Protein 6N7O (pdb70)

Sequence (75 aa):
GSMRDKLLDFIIELSSQSSKQVVSKSSYVIDRLMMQVTKEDYGSMMRDKLLDFIIEELSQSSKQVVSKSSSYVIDDRLMMQVTK

Organism: NCBI:txid1075161

B-factor: mean 27.18, std 11.55, range [13.47, 80.41]

Foldseek 3Di:
DQLVVLVVVVVVVVVVDPDPDDDPVVVVVSNCVSPDDDD/DVLVVLVVVVVVVVVPDPDPDDDPVVVVVSNVVSVD

Secondary structure (DSSP, 8-state):
-HHHHHHHHHHHHHHHS--SEEEHHHHHHHHHHHT-/-HHHHHHHHHHHHHHHS--SEEEHHHHHHHHHHHT----

Nearest PDB structures (foldseek):
  6n7o-assembly1_B  TM=1.026E+00  e=1.177E-04  Bacillus phage pGIL01
  6n7o-assembly1_A  TM=9.862E-01  e=1.498E-03  Bacillus phage pGIL01
  6n7o-assembly1_A  TM=1.029E+00  e=2.800E-04  Bacillus phage pGIL01
  3thy-assembly1_A  TM=5.196E-01  e=2.468E+00  Homo sapiens

Structure (mmCIF, N/CA/C/O backbone):
data_6N7O
#
_entry.id   6N7O
#
_cell.length_a   39.690
_cell.length_b   44.700
_cell.length_c   46.300
_cell.angle_alpha   90.000
_cell.angle_beta   90.000
_cell.angle_gamma   90.000
#
_symmetry.space_group_name_H-M   'P 21 21 21'
#
loop_
_entity.id
_entity.typ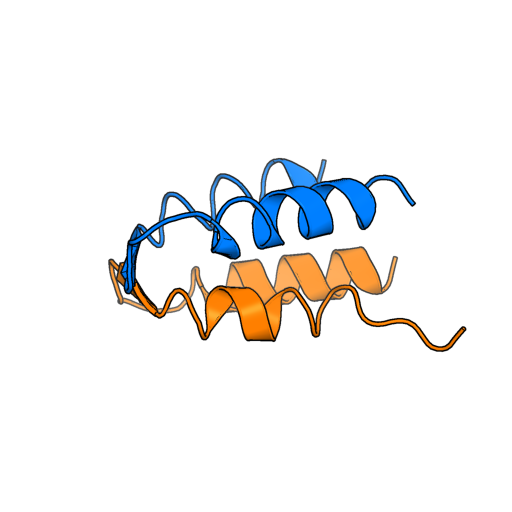e
_entity.pdbx_description
1 polymer 'GIL01 gp7'
2 non-polymer 'IODIDE ION'
3 water water
#
loop_
_atom_site.group_PDB
_atom_site.id
_atom_site.type_symbol
_atom_site.label_atom_id
_atom_site.label_alt_id
_atom_site.label_comp_id
_atom_site.label_asym_id
_atom_site.label_entity_id
_atom_site.label_seq_id
_atom_site.pdbx_PDB_ins_code
_atom_site.Cartn_x
_atom_site.Cartn_y
_atom_site.Cartn_z
_atom_site.occupancy
_atom_site.B_iso_or_equiv
_atom_site.auth_seq_id
_atom_site.auth_comp_id
_atom_site.auth_asym_id
_atom_site.auth_atom_id
_atom_site.pdbx_PDB_model_num
ATOM 1 N N . GLY A 1 1 ? 13.425 11.173 62.593 1.00 62.43 -1 GLY B N 1
ATOM 2 C CA . GLY A 1 1 ? 14.527 11.117 61.652 1.00 57.09 -1 GLY B CA 1
ATOM 3 C C . GLY A 1 1 ? 14.133 10.757 60.228 1.00 48.14 -1 GLY B C 1
ATOM 4 O O . GLY A 1 1 ? 13.360 11.467 59.583 1.00 32.98 -1 GLY B O 1
ATOM 5 N N . SER A 1 2 ? 14.674 9.639 59.741 1.00 40.76 0 SER B N 1
ATOM 6 C CA . SER A 1 2 ? 14.444 9.242 58.356 1.00 39.45 0 SER B CA 1
ATOM 7 C C . SER A 1 2 ? 12.976 8.930 58.106 1.00 29.39 0 SER B C 1
ATOM 8 O O . SER A 1 2 ? 12.415 9.353 57.090 1.00 27.09 0 SER B O 1
ATOM 11 N N . MET A 1 3 ? 12.328 8.197 59.017 1.00 30.46 1 MET B N 1
ATOM 12 C CA . MET A 1 3 ? 10.907 7.918 58.819 1.00 26.46 1 MET B CA 1
ATOM 13 C C . MET A 1 3 ? 10.088 9.206 58.799 1.00 28.32 1 MET B C 1
ATOM 14 O O . MET A 1 3 ? 9.176 9.359 57.973 1.00 21.52 1 MET B O 1
ATOM 19 N N . ARG A 1 4 ? 10.388 10.143 59.704 1.00 21.99 2 ARG B N 1
ATOM 20 C CA . ARG A 1 4 ? 9.650 11.403 59.717 1.00 19.70 2 ARG B CA 1
ATOM 21 C C . ARG A 1 4 ? 9.862 12.180 58.425 1.00 20.82 2 ARG B C 1
ATOM 22 O O . ARG A 1 4 ? 8.925 12.780 57.888 1.00 22.84 2 ARG B O 1
ATOM 30 N N . ASP A 1 5 ? 11.092 12.185 57.906 1.00 23.91 3 ASP B N 1
ATOM 31 C CA . ASP A 1 5 ? 11.334 12.870 56.643 1.00 23.26 3 ASP B CA 1
ATOM 32 C C . ASP A 1 5 ? 10.571 12.200 55.507 1.00 20.84 3 ASP B C 1
ATOM 33 O O . ASP A 1 5 ? 10.012 12.878 54.639 1.00 25.41 3 ASP B O 1
ATOM 38 N N . LYS A 1 6 ? 10.515 10.864 55.511 1.00 18.01 4 LYS B N 1
ATOM 39 C CA . LYS A 1 6 ? 9.741 10.168 54.486 1.00 18.33 4 LYS B CA 1
ATOM 40 C C . LYS A 1 6 ? 8.261 10.476 54.621 1.00 23.69 4 LYS B C 1
ATOM 41 O O . LYS A 1 6 ? 7.550 10.603 53.616 1.00 18.75 4 LYS B O 1
ATOM 47 N N . LEU A 1 7 ? 7.769 10.579 55.856 1.00 17.27 5 LEU B N 1
ATOM 48 C CA . LEU A 1 7 ? 6.367 10.926 56.045 1.00 17.53 5 LEU B CA 1
ATOM 49 C C . LEU A 1 7 ? 6.081 12.318 55.503 1.00 18.23 5 LEU B C 1
ATOM 50 O O . LEU A 1 7 ? 5.110 12.521 54.770 1.00 17.00 5 LEU B O 1
ATOM 55 N N . LEU A 1 8 ? 6.924 13.296 55.847 1.00 18.96 6 LEU B N 1
ATOM 56 C CA . LEU A 1 8 ? 6.725 14.645 55.329 1.00 18.05 6 LEU B CA 1
ATOM 57 C C . LEU A 1 8 ? 6.783 14.673 53.802 1.00 19.98 6 LEU B C 1
ATOM 58 O O . LEU A 1 8 ? 5.999 15.384 53.163 1.00 16.96 6 LEU B O 1
ATOM 63 N N . ASP A 1 9 ? 7.684 13.894 53.196 1.00 19.84 7 ASP B N 1
ATOM 64 C CA . ASP A 1 9 ? 7.727 13.868 51.734 1.00 23.62 7 ASP B CA 1
ATOM 65 C C . ASP A 1 9 ? 6.460 13.261 51.137 1.00 16.10 7 ASP B C 1
ATOM 66 O O . ASP A 1 9 ? 6.020 13.690 50.060 1.00 16.95 7 ASP B O 1
ATOM 71 N N . PHE A 1 10 ? 5.841 12.279 51.814 1.00 14.97 8 PHE B N 1
ATOM 72 C CA . PHE A 1 10 ? 4.564 11.766 51.330 1.00 17.52 8 PHE B CA 1
ATOM 73 C C . PHE A 1 10 ? 3.481 12.823 51.464 1.00 19.46 8 PHE B C 1
ATOM 74 O O . PHE A 1 10 ? 2.669 13.001 50.549 1.00 16.56 8 PHE B O 1
ATOM 82 N N . ILE A 1 11 ? 3.472 13.562 52.577 1.00 13.67 9 ILE B N 1
ATOM 83 C CA . ILE A 1 11 ? 2.521 14.661 52.723 1.00 13.86 9 ILE B CA 1
ATOM 84 C C . ILE A 1 11 ? 2.690 15.672 51.593 1.00 14.62 9 ILE B C 1
ATOM 85 O O . ILE A 1 11 ? 1.703 16.188 51.045 1.00 18.60 9 ILE B O 1
ATOM 90 N N . ILE A 1 12 ? 3.935 15.982 51.231 1.00 16.39 10 ILE B N 1
ATOM 91 C CA . ILE A 1 12 ? 4.177 16.911 50.126 1.00 14.39 10 ILE B CA 1
ATOM 92 C C . ILE A 1 12 ? 3.655 16.321 48.819 1.00 14.96 10 ILE B C 1
ATOM 93 O O . ILE A 1 12 ? 3.027 17.024 48.013 1.00 16.66 10 ILE B O 1
ATOM 98 N N . GLU A 1 13 ? 3.913 15.027 48.587 1.00 18.29 11 GLU B N 1
ATOM 99 C CA . GLU A 1 13 ? 3.405 14.374 47.383 1.00 13.90 11 GLU B CA 1
ATOM 100 C C . GLU A 1 13 ? 1.890 14.504 47.268 1.00 18.80 11 GLU B C 1
ATOM 101 O O . GLU A 1 13 ? 1.367 14.736 46.174 1.00 17.75 11 GLU B O 1
ATOM 107 N N . LEU A 1 14 ? 1.159 14.326 48.378 1.00 15.32 12 LEU B N 1
ATOM 108 C CA . LEU A 1 14 ? -0.284 14.532 48.345 1.00 19.40 12 LEU B CA 1
ATOM 109 C C . LEU A 1 14 ? -0.623 15.999 48.111 1.00 18.66 12 LEU B C 1
ATOM 110 O O . LEU A 1 14 ? -1.445 16.333 47.249 1.00 17.79 12 LEU B O 1
ATOM 115 N N . SER A 1 15 ? 0.034 16.891 48.847 1.00 16.65 13 SER B N 1
ATOM 116 C CA A SER A 1 15 ? -0.327 18.305 48.812 0.51 18.10 13 SER B CA 1
ATOM 117 C CA B SER A 1 15 ? -0.348 18.298 48.807 0.49 18.11 13 SER B CA 1
ATOM 118 C C . SER A 1 15 ? -0.112 18.918 47.436 1.00 26.33 13 SER B C 1
ATOM 119 O O . SER A 1 15 ? -0.842 19.832 47.040 1.00 19.66 13 SER B O 1
ATOM 124 N N . GLN A 1 16 ? 0.884 18.434 46.695 1.00 17.84 14 GLN B N 1
ATOM 125 C CA . GLN A 1 16 ? 1.208 19.046 45.413 1.00 20.02 14 GLN B CA 1
ATOM 126 C C . GLN A 1 16 ? 0.258 18.623 44.301 1.00 22.14 14 GLN B C 1
ATOM 127 O O . GLN A 1 16 ? 0.232 19.275 43.256 1.00 24.53 14 GLN B O 1
ATOM 133 N N . SER A 1 17 ? -0.509 17.554 44.504 1.00 19.70 15 SER B N 1
ATOM 134 C CA . SER A 1 17 ? -1.468 17.053 43.525 1.00 20.18 15 SER B CA 1
ATOM 135 C C . SER A 1 17 ? -2.733 17.904 43.533 1.00 19.92 15 SER B C 1
ATOM 136 O O . SER A 1 17 ? -3.132 18.446 44.565 1.00 23.85 15 SER B O 1
ATOM 139 N N . SER A 1 18 ? -3.360 18.040 42.367 1.00 22.49 16 SER B N 1
ATOM 140 C CA . SER A 1 18 ? -4.652 18.713 42.301 1.00 27.79 16 SER B CA 1
ATOM 141 C C . SER A 1 18 ? -5.820 17.773 42.588 1.00 33.41 16 SER B C 1
ATOM 142 O O . SER A 1 18 ? -6.977 18.217 42.561 1.00 27.45 16 SER B O 1
ATOM 145 N N . LYS A 1 19 ? -5.555 16.500 42.868 1.00 26.17 17 LYS B N 1
ATOM 146 C CA . LYS A 1 19 ? -6.643 15.558 43.086 1.00 20.72 17 LYS B CA 1
ATOM 147 C C . LYS A 1 19 ? -7.312 15.826 44.424 1.00 21.27 17 LYS B C 1
ATOM 148 O O . LYS A 1 19 ? -6.659 16.190 45.400 1.00 36.76 17 LYS B O 1
ATOM 154 N N . GLN A 1 20 ? -8.627 15.643 44.455 1.00 22.33 18 GLN B N 1
ATOM 155 C CA . GLN A 1 20 ? -9.424 15.826 45.662 1.00 19.43 18 GLN B CA 1
ATOM 156 C C . GLN A 1 20 ? -9.616 14.540 46.453 1.00 20.29 18 GLN B C 1
ATOM 157 O O . GLN A 1 20 ? -9.811 14.593 47.673 1.00 22.77 18 GLN B O 1
ATOM 163 N N . VAL A 1 21 ? -9.622 13.394 45.773 1.00 19.34 19 VAL B N 1
ATOM 164 C CA . VAL A 1 21 ? -9.666 12.084 46.399 1.00 15.42 19 VAL B CA 1
ATOM 165 C C . VAL A 1 21 ? -8.502 11.287 45.839 1.00 20.33 19 VAL B C 1
ATOM 166 O O . VAL A 1 21 ? -7.996 11.560 44.748 1.00 24.50 19 VAL B O 1
ATOM 170 N N . VAL A 1 22 ? -8.064 10.295 46.602 1.00 21.53 20 VAL B N 1
ATOM 171 C CA . VAL A 1 22 ? -6.914 9.493 46.211 1.00 20.22 20 VAL B CA 1
ATOM 172 C C . VAL A 1 22 ? -7.225 8.031 46.463 1.00 18.16 20 VAL B C 1
ATOM 173 O O . VAL A 1 22 ? -8.043 7.687 47.321 1.00 19.34 20 VAL B O 1
ATOM 177 N N . SER A 1 23 ? -6.546 7.173 45.711 1.00 21.00 21 SER B N 1
ATOM 178 C CA . SER A 1 23 ? -6.729 5.739 45.857 1.00 20.16 21 SER B CA 1
ATOM 179 C C . SER A 1 23 ? -6.309 5.295 47.254 1.00 17.71 21 SER B C 1
ATOM 180 O O . SER A 1 23 ? -5.189 5.563 47.690 1.00 16.70 21 SER B O 1
ATOM 183 N N . LYS A 1 24 ? -7.209 4.592 47.949 1.00 18.06 22 LYS B N 1
ATOM 184 C CA . LYS A 1 24 ? -6.879 4.110 49.286 1.00 20.17 22 LYS B CA 1
ATOM 185 C C . LYS A 1 24 ? -5.730 3.109 49.237 1.00 16.81 22 LYS B C 1
ATOM 186 O O . LYS A 1 24 ? -4.832 3.132 50.087 1.00 17.77 22 LYS B O 1
ATOM 192 N N . SER A 1 25 ? -5.760 2.202 48.259 1.00 17.98 23 SER B N 1
ATOM 193 C CA A SER A 1 25 ? -4.675 1.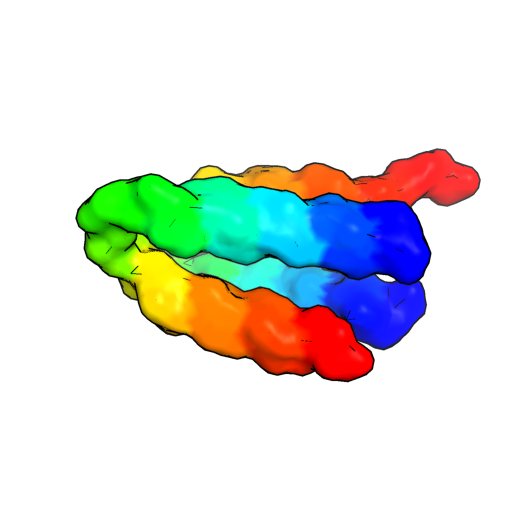236 48.112 0.46 23.25 23 SER B CA 1
ATOM 194 C CA B SER A 1 25 ? -4.675 1.236 48.134 0.54 23.25 23 SER B CA 1
ATOM 195 C C . SER A 1 25 ? -3.333 1.935 47.937 1.00 22.49 23 SER B C 1
ATOM 196 O O . SER A 1 25 ? -2.311 1.488 48.474 1.00 17.77 23 SER B O 1
ATOM 201 N N . TYR A 1 26 ? -3.314 3.038 47.176 1.00 19.08 24 TYR B N 1
ATOM 202 C CA . TYR A 1 26 ? -2.072 3.785 47.000 1.00 18.12 24 TYR B CA 1
ATOM 203 C C . TYR A 1 26 ? -1.590 4.384 48.318 1.00 17.65 24 TYR B C 1
ATOM 204 O O . TYR A 1 26 ? -0.395 4.323 48.629 1.00 18.53 24 TYR B O 1
ATOM 213 N N . VAL A 1 27 ? -2.497 5.005 49.082 1.00 14.50 25 VAL B N 1
ATOM 214 C CA . VAL A 1 27 ? -2.109 5.570 50.378 1.00 13.47 25 VAL B CA 1
ATOM 215 C C . VAL A 1 27 ? -1.521 4.482 51.266 1.00 17.16 25 VAL B C 1
ATOM 216 O O . VAL A 1 27 ? -0.481 4.667 51.906 1.00 17.47 25 VAL B O 1
ATOM 220 N N . ILE A 1 28 ? -2.178 3.326 51.311 1.00 15.48 26 ILE B N 1
ATOM 221 C CA . ILE A 1 28 ? -1.680 2.229 52.138 1.00 16.17 26 ILE B CA 1
ATOM 222 C C . ILE A 1 28 ? -0.301 1.787 51.663 1.00 21.46 26 ILE B C 1
ATOM 223 O O . ILE A 1 28 ? 0.619 1.604 52.468 1.00 19.58 26 ILE B O 1
ATOM 228 N N . ASP A 1 29 ? -0.139 1.602 50.348 1.00 16.60 27 ASP B N 1
ATOM 229 C CA . ASP A 1 29 ? 1.164 1.209 49.813 1.00 17.83 27 ASP B CA 1
ATOM 230 C C . ASP A 1 29 ? 2.245 2.196 50.237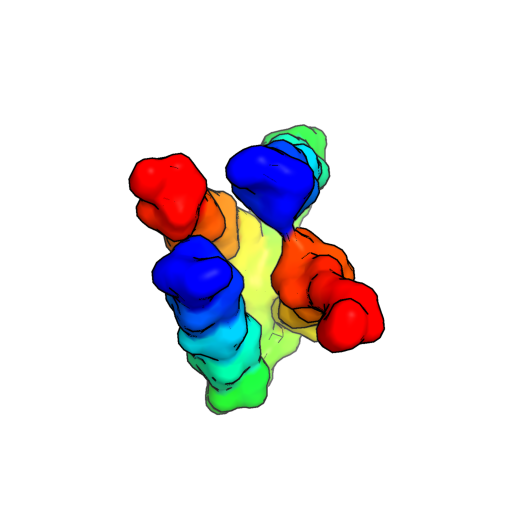 1.00 19.14 27 ASP B C 1
ATOM 231 O O . ASP A 1 29 ? 3.330 1.794 50.664 1.00 17.79 27 ASP B O 1
ATOM 236 N N . ARG A 1 30 ? 1.963 3.496 50.126 1.00 18.20 28 ARG B N 1
ATOM 237 C CA . ARG A 1 30 ? 2.989 4.494 50.436 1.00 19.23 28 ARG B CA 1
ATOM 238 C C . ARG A 1 30 ? 3.330 4.503 51.923 1.00 16.33 28 ARG B C 1
ATOM 239 O O . ARG A 1 30 ? 4.505 4.650 52.298 1.00 19.44 28 ARG B O 1
ATOM 247 N N . LEU A 1 31 ? 2.318 4.379 52.786 1.00 17.50 29 LEU B N 1
ATOM 248 C CA . LEU A 1 31 ? 2.577 4.381 54.221 1.00 18.05 29 LEU B CA 1
ATOM 249 C C . LEU A 1 31 ? 3.350 3.132 54.635 1.00 21.74 29 LEU B C 1
ATOM 250 O O . LEU A 1 31 ? 4.188 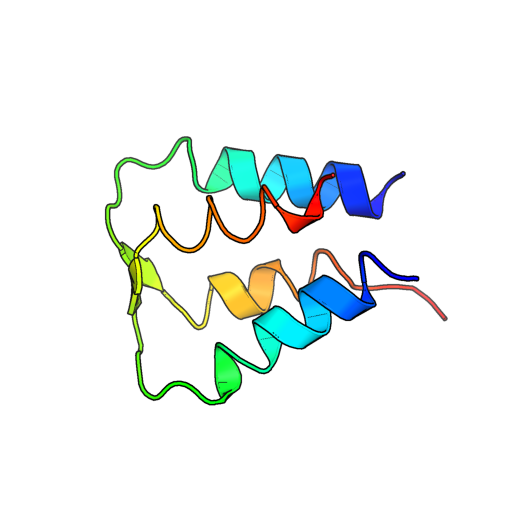3.187 55.541 1.00 17.00 29 LEU B O 1
ATOM 255 N N A MET A 1 32 ? 3.094 1.996 53.987 0.63 23.59 30 MET B N 1
ATOM 256 N N B MET A 1 32 ? 3.064 1.994 53.994 0.37 23.48 30 MET B N 1
ATOM 257 C CA A MET A 1 32 ? 3.909 0.826 54.276 0.63 23.03 30 MET B CA 1
ATOM 258 C CA B MET A 1 32 ? 3.874 0.802 54.206 0.37 23.08 30 MET B CA 1
ATOM 259 C C A MET A 1 32 ? 5.349 1.039 53.841 0.63 24.09 30 MET B C 1
ATOM 260 C C B MET A 1 32 ? 5.329 1.070 53.857 0.37 24.04 30 MET B C 1
ATOM 261 O O A MET A 1 32 ? 6.272 0.535 54.490 0.63 24.80 30 MET B O 1
ATOM 262 O O B MET A 1 32 ? 6.240 0.632 54.569 0.37 24.76 30 MET B O 1
ATOM 271 N N . GLN A 1 33 ? 5.566 1.804 52.768 1.00 20.67 31 GLN B N 1
ATOM 272 C CA . GLN A 1 33 ? 6.927 2.176 52.410 1.00 17.42 31 GLN B CA 1
ATOM 273 C C . GLN A 1 33 ? 7.534 3.105 53.451 1.00 21.19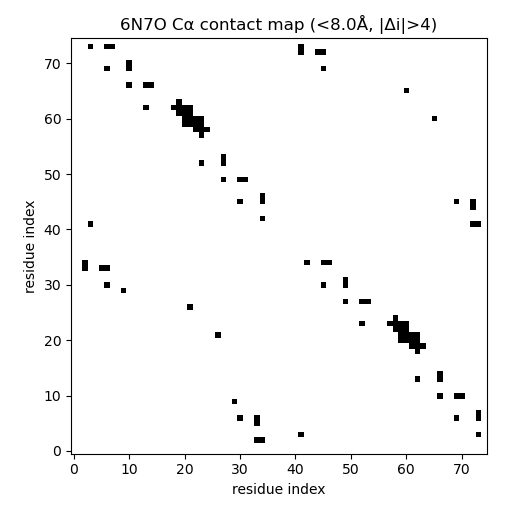 31 GLN B C 1
ATOM 274 O O . GLN A 1 33 ? 8.706 2.963 53.811 1.00 26.78 31 GLN B O 1
ATOM 280 N N . VAL A 1 34 ? 6.747 4.059 53.949 1.00 21.83 32 VAL B N 1
ATOM 281 C CA . VAL A 1 34 ? 7.267 5.015 54.925 1.00 22.80 32 VAL B CA 1
ATOM 282 C C . VAL A 1 34 ? 7.693 4.304 56.202 1.00 24.59 32 VAL B C 1
ATOM 283 O O . VAL A 1 34 ? 8.729 4.633 56.802 1.00 26.19 32 VAL B O 1
ATOM 287 N N . THR A 1 35 ? 6.922 3.307 56.627 1.00 22.49 33 THR B N 1
ATOM 288 C CA . THR A 1 35 ? 7.177 2.625 57.889 1.00 19.64 33 THR B CA 1
ATOM 289 C C . THR A 1 35 ? 8.141 1.452 57.758 1.00 22.77 33 THR B C 1
ATOM 290 O O . THR A 1 35 ? 8.448 0.825 58.774 1.00 25.99 33 THR B O 1
ATOM 294 N N . LYS A 1 36 ? 8.614 1.143 56.552 1.00 20.98 34 LYS B N 1
ATOM 295 C CA . LYS A 1 36 ? 9.433 -0.047 56.339 1.00 27.47 34 LYS B CA 1
ATOM 296 C C . LYS A 1 36 ? 10.779 0.105 57.033 1.00 38.62 34 LYS B C 1
ATOM 297 O O . LYS A 1 36 ? 11.412 1.164 56.958 1.00 31.53 34 LYS B O 1
ATOM 303 N N . GLU A 1 37 ? 11.210 -0.954 57.716 1.00 33.15 35 GLU B N 1
ATOM 304 C CA . GLU A 1 37 ? 12.484 -1.038 58.413 1.00 47.33 35 GLU B CA 1
ATOM 305 C C . GLU A 1 37 ? 13.255 -2.258 57.914 1.00 51.96 35 GLU B C 1
ATOM 306 O O . GLU A 1 37 ? 12.770 -3.034 57.086 1.00 44.48 35 GLU B O 1
ATOM 312 N N . ASP A 1 38 ? 14.470 -2.433 58.436 1.00 63.18 36 ASP B N 1
ATOM 313 C CA . ASP A 1 38 ? 15.344 -3.513 57.995 1.00 61.97 36 ASP B CA 1
ATOM 314 C C . ASP A 1 38 ? 15.378 -4.705 58.946 1.00 48.57 36 ASP B C 1
ATOM 315 O O . ASP A 1 38 ? 15.808 -5.789 58.533 1.00 54.31 36 ASP B O 1
ATOM 320 N N . TYR A 1 39 ? 14.912 -4.539 60.182 1.00 49.94 37 TYR B N 1
ATOM 321 C CA . TYR A 1 39 ? 15.036 -5.556 61.239 1.00 73.77 37 TYR B CA 1
ATOM 322 C C . TYR A 1 39 ? 16.505 -5.931 61.460 1.00 65.75 37 TYR B C 1
ATOM 323 O O . TYR A 1 39 ? 17.400 -5.095 61.313 1.00 73.60 37 TYR B O 1
ATOM 332 N N . GLY B 1 1 ? 9.185 3.746 66.557 0.63 56.61 -1 GLY A N 1
ATOM 333 C CA . GLY B 1 1 ? 8.428 3.699 67.796 0.63 54.53 -1 GLY A CA 1
ATOM 334 C C . GLY B 1 1 ? 7.000 4.203 67.688 0.63 35.10 -1 GLY A C 1
ATOM 335 O O . GLY B 1 1 ? 6.164 3.600 67.018 0.63 25.79 -1 GLY A O 1
ATOM 336 N N . SER B 1 2 ? 6.714 5.328 68.348 1.00 39.23 0 SER A N 1
ATOM 337 C CA . SER B 1 2 ? 5.335 5.799 68.410 1.00 37.41 0 SER A CA 1
ATOM 338 C C . SER B 1 2 ? 4.839 6.278 67.051 1.00 30.40 0 SER A C 1
ATOM 339 O O . SER B 1 2 ? 3.691 6.005 66.686 1.00 33.61 0 SER A O 1
ATOM 342 N N . MET B 1 3 ? 5.667 7.010 66.294 1.00 33.42 1 MET A N 1
ATOM 343 C CA A MET B 1 3 ? 5.244 7.430 64.964 0.26 32.09 1 MET A CA 1
ATOM 344 C CA B MET B 1 3 ? 5.252 7.428 64.954 0.74 32.08 1 MET A CA 1
ATOM 345 C C . MET B 1 3 ? 4.934 6.223 64.085 1.00 26.05 1 MET A C 1
ATOM 346 O O . MET B 1 3 ? 3.940 6.221 63.352 1.00 27.80 1 MET A O 1
ATOM 355 N N . ARG B 1 4 ? 5.766 5.186 64.160 1.00 26.93 2 ARG A N 1
ATOM 356 C CA . ARG B 1 4 ? 5.487 3.976 63.406 1.00 23.68 2 ARG A CA 1
ATOM 357 C C . ARG B 1 4 ? 4.198 3.326 63.885 1.00 25.23 2 ARG A C 1
ATOM 358 O O . ARG B 1 4 ? 3.359 2.918 63.076 1.00 23.19 2 ARG A O 1
ATOM 366 N N . ASP B 1 5 ? 4.008 3.249 65.202 1.00 24.22 3 ASP A N 1
ATOM 367 C CA . ASP B 1 5 ? 2.766 2.699 65.730 1.00 23.35 3 ASP A CA 1
ATOM 368 C C . ASP B 1 5 ? 1.559 3.490 65.237 1.00 23.04 3 ASP A C 1
ATOM 369 O O . ASP B 1 5 ? 0.559 2.898 64.818 1.00 19.50 3 ASP A O 1
ATOM 374 N N . LYS B 1 6 ? 1.635 4.829 65.257 1.00 23.34 4 LYS A N 1
ATOM 375 C CA . LYS B 1 6 ? 0.490 5.637 64.839 1.00 21.12 4 LYS A CA 1
ATOM 376 C C . LYS B 1 6 ? 0.183 5.453 63.357 1.00 16.16 4 LYS A C 1
ATOM 377 O O . LYS B 1 6 ? -0.986 5.472 62.947 1.00 23.30 4 LYS A O 1
ATOM 383 N N . LEU B 1 7 ? 1.219 5.297 62.529 1.00 18.02 5 LEU A N 1
ATOM 384 C CA . LEU B 1 7 ? 0.987 5.094 61.107 1.00 21.74 5 LEU A CA 1
ATOM 385 C C . LEU B 1 7 ? 0.416 3.713 60.837 1.00 24.26 5 LEU A C 1
ATOM 386 O O . LEU B 1 7 ? -0.492 3.567 60.004 1.00 19.64 5 LEU A O 1
ATOM 391 N N . LEU B 1 8 ? 0.958 2.685 61.504 1.00 19.66 6 LEU A N 1
ATOM 392 C CA . LEU B 1 8 ? 0.357 1.353 61.429 1.00 20.68 6 LEU A CA 1
ATOM 393 C C . LEU B 1 8 ? -1.110 1.389 61.829 1.00 16.52 6 LEU A C 1
ATOM 394 O O . LEU B 1 8 ? -1.942 0.736 61.195 1.00 18.41 6 LEU A O 1
ATOM 399 N N . ASP B 1 9 ? -1.455 2.155 62.871 1.00 20.12 7 ASP A N 1
ATOM 400 C CA . ASP B 1 9 ? -2.861 2.261 63.256 1.00 19.29 7 ASP A CA 1
ATOM 401 C C . ASP B 1 9 ? -3.691 2.846 62.127 1.00 22.22 7 ASP A C 1
ATOM 402 O O . ASP B 1 9 ? -4.827 2.413 61.884 1.00 19.66 7 ASP A O 1
ATOM 407 N N . PHE B 1 10 ? -3.153 3.861 61.447 1.00 21.01 8 PHE A N 1
ATOM 408 C CA . PHE B 1 10 ? -3.886 4.483 60.354 1.00 17.16 8 PHE A CA 1
ATOM 409 C C . PHE B 1 10 ? -4.027 3.512 59.183 1.00 16.71 8 PHE A C 1
ATOM 410 O O . PHE B 1 10 ? -5.099 3.438 58.567 1.00 16.83 8 PHE A O 1
ATOM 418 N N . ILE B 1 11 ? -2.958 2.758 58.873 1.00 16.63 9 ILE A N 1
ATOM 419 C CA . ILE B 1 11 ? -3.022 1.742 57.821 1.00 14.43 9 ILE A CA 1
ATOM 420 C C . ILE B 1 11 ? -4.114 0.735 58.127 1.00 15.80 9 ILE A C 1
ATOM 421 O O . ILE B 1 11 ? -4.876 0.325 57.240 1.00 16.96 9 ILE A O 1
ATOM 426 N N . ILE B 1 12 ? -4.200 0.308 59.386 1.00 16.76 10 ILE A N 1
ATOM 427 C CA . ILE B 1 12 ? -5.223 -0.660 59.764 1.00 14.98 10 ILE A CA 1
ATOM 428 C C . ILE B 1 12 ? -6.613 -0.055 59.614 1.00 16.03 10 ILE A C 1
ATOM 429 O O . ILE B 1 12 ? -7.531 -0.708 59.101 1.00 18.80 10 ILE A O 1
ATOM 434 N N . GLU B 1 13 ? -6.785 1.205 60.025 1.00 18.22 11 GLU A N 1
ATOM 435 C CA A GLU B 1 13 ? -8.073 1.882 59.868 0.50 17.46 11 GLU A CA 1
ATOM 436 C CA B GLU B 1 13 ? -8.077 1.872 59.869 0.50 17.46 11 GLU A CA 1
ATOM 437 C C . GLU B 1 13 ? -8.489 1.935 58.405 1.00 18.57 11 GLU A C 1
ATOM 438 O O . GLU B 1 13 ? -9.624 1.595 58.050 1.00 21.01 11 GLU A O 1
ATOM 449 N N . LEU B 1 14 ? -7.588 2.395 57.542 1.00 20.86 12 LEU A N 1
ATOM 450 C CA . LEU B 1 14 ? -7.874 2.402 56.114 1.00 17.44 12 LEU A CA 1
ATOM 451 C C . LEU B 1 14 ? -8.209 1.003 55.615 1.00 19.77 12 LEU A C 1
ATOM 452 O O . LEU B 1 14 ? -9.152 0.821 54.838 1.00 22.46 12 LEU A O 1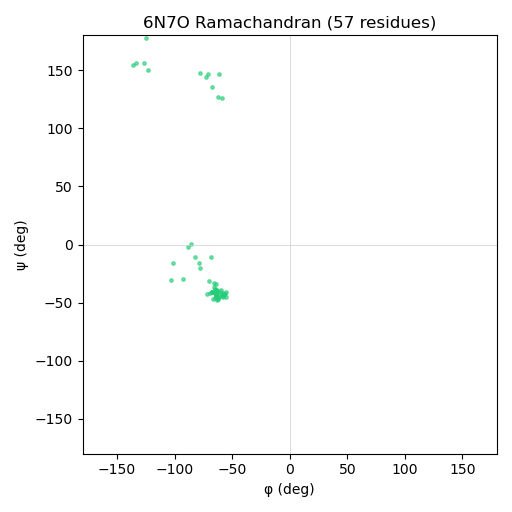
ATOM 457 N N . SER B 1 15 ? -7.452 0.000 56.067 1.00 19.14 13 SER A N 1
ATOM 458 C CA . SER B 1 15 ? -7.645 -1.368 55.596 1.00 19.23 13 SER A CA 1
ATOM 459 C C . SER B 1 15 ? -9.011 -1.911 55.984 1.00 19.99 13 SER A C 1
ATOM 460 O O . SER B 1 15 ? -9.598 -2.698 55.234 1.00 24.27 13 SER A O 1
ATOM 463 N N . GLN B 1 16 ? -9.530 -1.507 57.141 1.00 23.52 14 GLN A N 1
ATOM 464 C CA . GLN B 1 16 ? -10.850 -1.938 57.577 1.00 20.99 14 GLN A CA 1
ATOM 465 C C . GLN B 1 16 ? -11.973 -1.190 56.881 1.00 28.07 14 GLN A C 1
ATOM 466 O O . GLN B 1 16 ? -13.103 -1.690 56.851 1.00 24.43 14 GLN A O 1
ATOM 472 N N . SER B 1 17 ? -11.691 -0.023 56.315 1.00 21.96 15 SER A N 1
ATOM 473 C CA . SER B 1 17 ? -12.723 0.739 55.632 1.00 21.75 15 SER A CA 1
ATOM 474 C C . SER B 1 17 ? -13.110 0.049 54.334 1.00 23.40 15 SER A C 1
ATOM 475 O O . SER B 1 17 ? -12.284 -0.590 53.676 1.00 24.40 15 SER A O 1
ATOM 478 N N . SER B 1 18 ? -14.388 0.172 53.970 1.00 24.35 16 SER A N 1
ATOM 479 C CA . SER B 1 18 ? -14.840 -0.346 52.690 1.00 22.59 16 SER A CA 1
ATOM 480 C C . SER B 1 18 ? -14.568 0.614 51.539 1.00 22.89 16 SER A C 1
ATOM 481 O O . SER B 1 18 ? -14.702 0.206 50.381 1.00 25.71 16 SER A O 1
ATOM 484 N N . LYS B 1 19 ? -14.169 1.852 51.832 1.00 26.00 17 LYS A N 1
ATOM 485 C CA . LYS B 1 19 ? -13.879 2.837 50.794 1.00 23.49 17 LYS A CA 1
ATOM 486 C C . LYS B 1 19 ? -12.740 2.376 49.890 1.00 19.82 17 LYS A C 1
ATOM 487 O O . LYS B 1 19 ? -11.798 1.698 50.321 1.00 22.48 17 LYS A O 1
ATOM 493 N N . GLN B 1 20 ? -12.829 2.765 48.622 1.00 19.95 18 GLN A N 1
ATOM 494 C CA . GLN B 1 20 ? -11.767 2.560 47.652 1.00 16.18 18 GLN A CA 1
ATOM 495 C C . GLN B 1 20 ? -10.985 3.830 47.362 1.00 16.88 18 GLN A C 1
ATOM 496 O O . GLN B 1 20 ? -9.805 3.750 47.021 1.00 19.30 18 GLN A O 1
ATOM 502 N N . VAL B 1 21 ? -11.627 4.995 47.445 1.00 16.96 19 VAL A N 1
ATOM 503 C CA . VAL B 1 21 ? -10.939 6.276 47.370 1.00 15.96 19 VAL A CA 1
ATOM 504 C C . VAL B 1 21 ? -11.279 7.042 48.638 1.00 19.52 19 VAL A C 1
ATOM 505 O O . VAL B 1 21 ? -12.355 6.859 49.216 1.00 18.33 19 VAL A O 1
ATOM 509 N N . VAL B 1 22 ? -10.350 7.891 49.085 1.00 18.93 20 VAL A N 1
ATOM 510 C CA . VAL B 1 22 ? -10.534 8.626 50.326 1.00 21.09 20 VAL A CA 1
ATOM 511 C C . VAL B 1 22 ? -10.172 10.084 50.100 1.00 20.41 20 V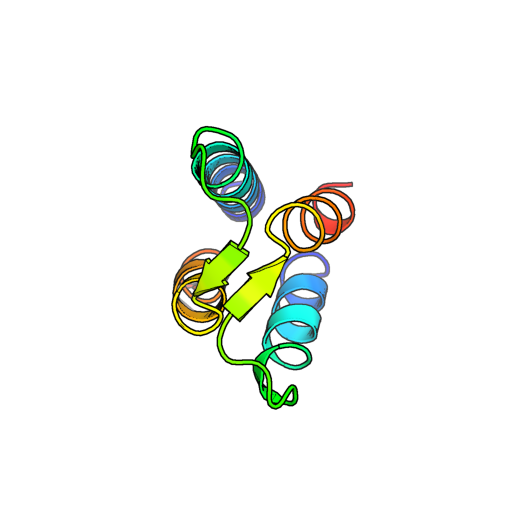AL A C 1
ATOM 512 O O . VAL B 1 22 ? -9.401 10.424 49.200 1.00 17.30 20 VAL A O 1
ATOM 516 N N . SER B 1 23 ? -10.742 10.942 50.943 1.00 21.53 21 SER A N 1
ATOM 517 C CA . SER B 1 23 ? -10.473 12.374 50.865 1.00 19.88 21 SER A CA 1
ATOM 518 C C . SER B 1 23 ? -8.986 12.659 51.039 1.00 15.48 21 SER A C 1
ATOM 519 O O . SER B 1 23 ? -8.374 12.278 52.046 1.00 17.42 21 SER A O 1
ATOM 522 N N . LYS B 1 24 ? -8.406 13.388 50.088 1.00 16.99 22 LYS A N 1
ATOM 523 C CA . LYS B 1 24 ? -6.995 13.722 50.229 1.00 16.51 22 LYS A CA 1
ATOM 524 C C . LYS B 1 24 ? -6.770 14.650 51.415 1.00 18.94 22 LYS A C 1
ATOM 525 O O . LYS B 1 24 ? -5.791 14.489 52.152 1.00 20.39 22 LYS A O 1
ATOM 531 N N A SER B 1 25 ? -7.664 15.623 51.612 0.25 18.98 23 SER A N 1
ATOM 532 N N B SER B 1 25 ? -7.664 15.625 51.605 0.35 18.93 23 SER A N 1
ATOM 533 N N C SER B 1 25 ? -7.662 15.621 51.626 0.40 18.92 23 SER A N 1
ATOM 534 C CA A SER B 1 25 ? -7.537 16.522 52.756 0.25 21.39 23 SER A CA 1
ATOM 535 C CA B SER B 1 25 ? -7.554 16.524 52.750 0.35 21.38 23 SER A CA 1
ATOM 536 C CA C SER B 1 25 ? -7.485 16.519 52.763 0.40 21.39 23 SER A CA 1
ATOM 537 C C A SER B 1 25 ? -7.550 15.747 54.066 0.25 21.56 23 SER A C 1
ATOM 538 C C B SER B 1 25 ? -7.549 15.745 54.058 0.35 21.56 23 SER A C 1
ATOM 539 C C C SER B 1 25 ? -7.558 15.758 54.082 0.40 21.56 23 SER A C 1
ATOM 540 O O A SER B 1 25 ? -6.796 16.065 54.995 0.25 20.26 23 SER A O 1
ATOM 541 O O B SER B 1 25 ? -6.779 16.056 54.975 0.35 20.24 23 SER A O 1
ATOM 542 O O C SER B 1 25 ? -6.844 16.095 55.034 0.40 20.21 23 SER A O 1
ATOM 549 N N . TYR B 1 26 ? -8.396 14.721 54.155 1.00 18.37 24 TYR A N 1
ATOM 550 C CA . TYR B 1 26 ? -8.466 13.925 55.373 1.00 18.37 24 TYR A CA 1
ATOM 551 C C . TYR B 1 26 ? -7.158 13.202 55.634 1.00 22.49 24 TYR A C 1
ATOM 552 O O . TYR B 1 26 ? -6.675 13.171 56.776 1.00 19.62 24 TYR A O 1
ATOM 561 N N . VAL B 1 27 ? -6.571 12.601 54.590 1.00 16.65 25 VAL A N 1
ATOM 562 C CA . VAL B 1 27 ? -5.312 11.881 54.756 1.00 14.45 25 VAL A CA 1
ATOM 563 C C . VAL B 1 27 ? -4.228 12.848 55.205 1.00 14.54 25 VAL A C 1
ATOM 564 O O . VAL B 1 27 ? -3.480 12.578 56.151 1.00 16.85 25 VAL A O 1
ATOM 568 N N . ILE B 1 28 ? -4.149 14.007 54.544 1.00 16.30 26 ILE A N 1
ATOM 569 C CA . ILE B 1 28 ? -3.105 14.971 54.876 1.00 16.19 26 ILE A CA 1
ATOM 570 C C . ILE B 1 28 ? -3.249 15.428 56.321 1.00 17.62 26 ILE A C 1
ATOM 571 O O . ILE B 1 28 ? -2.265 15.483 57.076 1.00 19.73 26 ILE A O 1
ATOM 5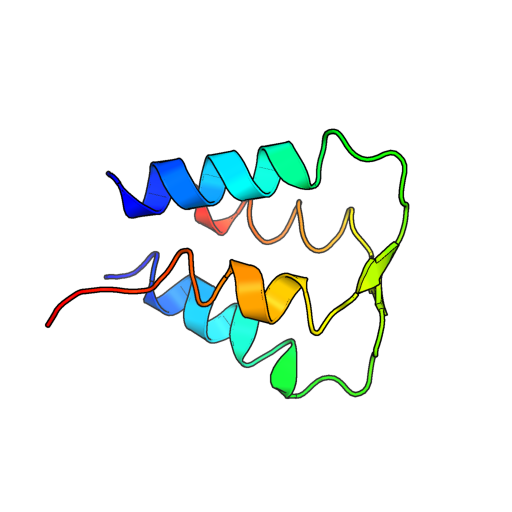76 N N . ASP B 1 29 ? -4.475 15.736 56.737 1.00 18.27 27 ASP A N 1
ATOM 577 C CA A ASP B 1 29 ? -4.691 16.160 58.117 0.57 21.17 27 ASP A CA 1
ATOM 578 C CA B ASP B 1 29 ? -4.711 16.150 58.117 0.43 21.20 27 ASP A CA 1
ATOM 579 C C . ASP B 1 29 ? -4.268 15.074 59.099 1.00 20.93 27 ASP A C 1
ATOM 580 O O . ASP B 1 29 ? -3.616 15.366 60.112 1.00 21.58 27 ASP A O 1
ATOM 589 N N . ARG B 1 30 ? -4.627 13.813 58.824 1.00 18.26 28 ARG A N 1
ATOM 590 C CA . ARG B 1 30 ? -4.262 12.727 59.733 1.00 18.41 28 ARG A CA 1
ATOM 591 C C . ARG B 1 30 ? -2.749 12.571 59.816 1.00 22.15 28 ARG A C 1
ATOM 592 O O . ARG B 1 30 ? -2.189 12.424 60.910 1.00 19.83 28 ARG A O 1
ATOM 600 N N . LEU B 1 31 ? -2.073 12.598 58.657 1.00 16.24 29 LEU A N 1
ATOM 601 C CA . LEU B 1 31 ? -0.624 12.430 58.633 1.00 18.19 29 LEU A CA 1
ATOM 602 C C . LEU B 1 31 ? 0.091 13.603 59.299 1.00 16.37 29 LEU A C 1
ATOM 603 O O . LEU B 1 31 ? 1.112 13.410 59.974 1.00 20.22 29 LEU A O 1
ATOM 608 N N A MET B 1 32 ? -0.422 14.826 59.117 0.44 17.99 30 MET A N 1
ATOM 609 N N B MET B 1 32 ? -0.421 14.824 59.113 0.56 17.97 30 MET A N 1
ATOM 610 C CA A MET B 1 32 ? 0.186 15.983 59.773 0.44 19.68 30 MET A CA 1
ATOM 611 C CA B MET B 1 32 ? 0.180 15.976 59.779 0.56 19.66 30 MET A CA 1
ATOM 612 C C A MET B 1 32 ? 0.087 15.875 61.285 0.44 19.02 30 MET A C 1
ATOM 613 C C B MET B 1 32 ? 0.113 15.826 61.286 0.56 18.97 30 MET A C 1
ATOM 614 O O A MET B 1 32 ? 0.976 16.346 62.003 0.44 23.87 30 MET A O 1
ATOM 615 O O B MET B 1 32 ? 1.039 16.222 62.003 0.56 23.92 30 MET A O 1
ATOM 624 N N . GLN B 1 33 ? -0.986 15.268 61.790 1.00 20.46 31 GLN A N 1
ATOM 625 C CA . GLN B 1 33 ? -1.099 15.063 63.228 1.00 25.08 31 GLN A CA 1
ATOM 626 C C . GLN B 1 33 ? 0.010 14.137 63.711 1.00 31.49 31 GLN A C 1
ATOM 627 O O . GLN B 1 33 ? 0.581 14.347 64.786 1.00 29.28 31 GLN A O 1
ATOM 633 N N . VAL B 1 34 ? 0.384 13.157 62.884 1.00 22.44 32 VAL A N 1
ATOM 634 C CA . VAL B 1 34 ? 1.414 12.189 63.254 1.00 21.57 32 VAL A CA 1
ATOM 635 C C . VAL B 1 34 ? 2.801 12.837 63.300 1.00 28.11 32 VAL A C 1
ATOM 636 O O . VAL B 1 34 ? 3.652 12.426 64.098 1.00 30.61 32 VAL A O 1
ATOM 640 N N . THR B 1 35 ? 3.057 13.856 62.467 1.00 21.96 33 THR A N 1
ATOM 641 C CA . THR B 1 35 ? 4.374 14.490 62.429 1.00 18.23 33 THR A CA 1
ATOM 642 C C . THR B 1 35 ? 4.704 15.279 63.690 1.00 28.82 33 THR A C 1
ATOM 643 O O . THR B 1 35 ? 5.856 15.698 63.847 1.00 32.09 33 THR A O 1
ATOM 647 N N . LYS B 1 36 ? 3.737 15.500 64.571 1.00 34.78 34 LYS A N 1
ATOM 648 C CA . LYS B 1 36 ? 3.997 16.220 65.816 1.00 41.32 34 LYS A CA 1
ATOM 649 C C . LYS B 1 36 ? 4.763 15.349 66.808 1.00 40.70 34 LYS A C 1
ATOM 650 O O . LYS B 1 36 ? 5.949 15.570 67.053 1.00 56.61 34 LYS A O 1
#

Radius of gyration: 11.68 Å; Cα contacts (8 Å, |Δi|>4): 58; chains: 2; bounding box: 30×25×26 Å

Solvent-accessible surface area: 4976 Å² total; per-residue (Å²): 77,79,36,96,86,95,0,61,89,0,6,97,52,6,61,136,40,114,119,138,68,13,52,24,70,94,0,27,79,46,0,108,108,4,3,124,76,140,214,81,71,44,54,86,97,0,58,79,2,15,95,81,8,66,149,41,113,127,153,81,9,50,17,67,104,0,19,90,68,0,92,104,12,16,190